Protein AF-A0A2V8NPM9-F1 (afdb_monomer_lite)

Structure (mmCIF, N/CA/C/O backbone):
data_AF-A0A2V8NPM9-F1
#
_entry.id   AF-A0A2V8NPM9-F1
#
loop_
_atom_site.group_PDB
_atom_site.id
_atom_site.type_symbol
_atom_site.label_atom_id
_atom_site.label_alt_id
_atom_site.label_comp_id
_atom_site.label_asym_id
_atom_site.label_entity_id
_atom_site.label_seq_id
_atom_site.pdbx_PDB_ins_code
_atom_site.Cartn_x
_atom_site.Cartn_y
_atom_site.Cartn_z
_atom_site.occupancy
_atom_site.B_iso_or_equiv
_atom_site.auth_seq_id
_atom_site.auth_comp_id
_atom_site.auth_asym_id
_atom_site.auth_atom_id
_atom_site.pdbx_PDB_model_num
ATOM 1 N N . MET A 1 1 ? 1.398 17.261 23.070 1.00 41.22 1 MET A N 1
ATOM 2 C CA . MET A 1 1 ? 0.042 16.686 22.963 1.00 41.22 1 MET A CA 1
ATOM 3 C C . MET A 1 1 ? 0.184 15.325 22.291 1.00 41.22 1 MET A C 1
ATOM 5 O O . MET A 1 1 ? 0.533 15.293 21.118 1.00 41.22 1 MET A O 1
ATOM 9 N N . MET A 1 2 ? 0.076 14.221 23.041 1.00 42.91 2 MET A N 1
ATOM 10 C CA . MET A 1 2 ? 0.089 12.878 22.441 1.00 42.91 2 MET A CA 1
ATOM 11 C C . MET A 1 2 ? -1.200 12.701 21.626 1.00 42.91 2 MET A C 1
ATOM 13 O O . MET A 1 2 ? -2.262 13.074 22.129 1.00 42.91 2 MET A O 1
ATOM 17 N N . PRO A 1 3 ? -1.141 12.192 20.384 1.00 54.50 3 PRO A N 1
ATOM 18 C CA . PRO A 1 3 ? -2.354 11.860 19.654 1.00 54.50 3 PRO A CA 1
ATOM 19 C C . PRO A 1 3 ? -3.143 10.797 20.434 1.00 54.50 3 PRO A C 1
ATOM 21 O O . PRO A 1 3 ? -2.526 9.954 21.092 1.00 54.50 3 PRO A O 1
ATOM 24 N N . PRO A 1 4 ? -4.488 10.841 20.402 1.00 56.75 4 PRO A N 1
ATOM 25 C CA . PRO A 1 4 ? -5.306 9.840 21.073 1.00 56.75 4 PRO A CA 1
ATOM 26 C C . PRO A 1 4 ? -4.920 8.438 20.576 1.00 56.75 4 PRO A C 1
ATOM 28 O O . PRO A 1 4 ? -4.587 8.295 19.393 1.00 56.75 4 PRO A O 1
ATOM 31 N N . PRO A 1 5 ? -4.941 7.413 21.450 1.00 63.09 5 PRO A N 1
ATOM 32 C CA . PRO A 1 5 ? -4.627 6.049 21.050 1.00 63.09 5 PRO A CA 1
ATOM 33 C C . PRO A 1 5 ? -5.521 5.663 19.870 1.00 63.09 5 PRO A C 1
ATOM 35 O O . PRO A 1 5 ? -6.737 5.866 19.909 1.00 63.09 5 PRO A O 1
ATOM 38 N N . TYR A 1 6 ? -4.909 5.164 18.794 1.00 72.19 6 TYR A N 1
ATOM 39 C CA . TYR A 1 6 ? -5.662 4.697 17.634 1.00 72.19 6 TYR A CA 1
ATOM 40 C C . TYR A 1 6 ? -6.681 3.646 18.079 1.00 72.19 6 TYR A C 1
ATOM 42 O O . TYR A 1 6 ? -6.381 2.778 18.903 1.00 72.19 6 TYR A O 1
ATOM 50 N N . THR A 1 7 ? -7.893 3.732 17.532 1.00 86.75 7 THR A N 1
ATOM 51 C CA . THR A 1 7 ? -8.950 2.762 17.824 1.00 86.75 7 THR A CA 1
ATOM 52 C C . THR A 1 7 ? -8.489 1.354 17.446 1.00 86.75 7 THR A C 1
ATOM 54 O O . THR A 1 7 ? -7.697 1.179 16.519 1.00 86.75 7 THR A O 1
ATOM 57 N N . LEU A 1 8 ? -9.004 0.335 18.138 1.00 87.94 8 LEU A N 1
ATOM 58 C CA . LEU A 1 8 ? -8.689 -1.070 17.850 1.00 87.94 8 LEU A CA 1
ATOM 59 C C . LEU A 1 8 ? -8.899 -1.406 16.361 1.00 87.94 8 LEU A C 1
ATOM 61 O O . LEU A 1 8 ? -8.018 -1.967 15.719 1.00 87.94 8 LEU A O 1
ATOM 65 N N . ARG A 1 9 ? -9.988 -0.898 15.775 1.00 90.50 9 ARG A N 1
ATOM 66 C CA . ARG A 1 9 ? -10.296 -1.019 14.343 1.00 90.50 9 ARG A CA 1
ATOM 67 C C . ARG A 1 9 ? -9.247 -0.426 13.414 1.00 90.50 9 ARG A C 1
ATOM 69 O O . ARG A 1 9 ? -8.966 -0.980 12.358 1.00 90.50 9 ARG A O 1
ATOM 76 N N . ALA A 1 10 ? -8.662 0.710 13.774 1.00 91.62 10 ALA A N 1
ATOM 77 C CA . ALA A 1 10 ? -7.622 1.306 12.950 1.00 91.62 10 ALA A CA 1
ATOM 78 C C . ALA A 1 10 ? -6.316 0.501 13.006 1.00 91.62 10 ALA A C 1
ATOM 80 O O . ALA A 1 10 ? -5.587 0.460 12.017 1.00 91.62 10 ALA A O 1
ATOM 81 N N . ARG A 1 11 ? -6.043 -0.163 14.137 1.00 93.75 11 ARG A N 1
ATOM 82 C CA . ARG A 1 11 ? -4.906 -1.081 14.284 1.00 93.75 11 ARG A CA 1
ATOM 83 C C . ARG A 1 11 ? -5.095 -2.332 13.427 1.00 93.75 11 ARG A C 1
ATOM 85 O O . ARG A 1 11 ? -4.175 -2.699 12.703 1.00 93.75 11 ARG A O 1
ATOM 92 N N . GLU A 1 12 ? -6.293 -2.919 13.446 1.00 94.56 12 GLU A N 1
ATOM 93 C CA . GLU A 1 12 ? -6.679 -4.032 12.561 1.00 94.56 12 GLU A CA 1
ATOM 94 C C . GLU A 1 12 ? -6.542 -3.640 11.087 1.00 94.56 12 GLU A C 1
ATOM 96 O O . GLU A 1 12 ? -5.866 -4.317 10.319 1.00 94.56 12 GLU A O 1
ATOM 101 N N . ALA A 1 13 ? -7.085 -2.483 10.702 1.00 95.62 13 ALA A N 1
ATOM 102 C CA . ALA A 1 13 ? -6.974 -1.980 9.338 1.00 95.62 13 ALA A CA 1
ATOM 103 C C . ALA A 1 13 ? -5.516 -1.734 8.908 1.00 95.62 13 ALA A C 1
ATOM 105 O O . ALA A 1 13 ? -5.162 -1.998 7.758 1.00 95.62 13 ALA A O 1
ATOM 106 N N . ALA A 1 14 ? -4.658 -1.239 9.807 1.00 95.81 14 ALA A N 1
ATOM 107 C CA . ALA A 1 14 ? -3.232 -1.071 9.530 1.00 95.81 14 ALA A CA 1
ATOM 108 C C . ALA A 1 14 ? -2.532 -2.415 9.296 1.00 95.81 14 ALA A C 1
ATOM 110 O O . ALA A 1 14 ? -1.750 -2.533 8.351 1.00 95.81 14 ALA A O 1
ATOM 111 N N . LEU A 1 15 ? -2.839 -3.419 10.121 1.00 96.56 15 LEU A N 1
ATOM 112 C CA . LEU A 1 15 ? -2.294 -4.767 9.996 1.00 96.56 15 LEU A CA 1
ATOM 113 C C . LEU A 1 15 ? -2.741 -5.439 8.689 1.00 96.56 15 LEU A C 1
ATOM 115 O O . LEU A 1 15 ? -1.910 -5.979 7.964 1.00 96.56 15 LEU A O 1
ATOM 119 N N . ASP A 1 16 ? -4.019 -5.321 8.327 1.00 97.00 16 ASP A N 1
ATOM 120 C CA . ASP A 1 16 ? -4.555 -5.829 7.060 1.00 97.00 16 ASP A CA 1
ATOM 121 C C . ASP A 1 16 ? -3.841 -5.219 5.846 1.00 97.00 16 ASP A C 1
ATOM 123 O O . ASP A 1 16 ? -3.461 -5.921 4.904 1.00 97.00 16 ASP A O 1
ATOM 127 N N . LEU A 1 17 ? -3.642 -3.896 5.854 1.00 97.19 17 LEU A N 1
ATOM 128 C CA . LEU A 1 17 ? -2.917 -3.211 4.783 1.00 97.19 17 LEU A CA 1
ATOM 129 C C . LEU A 1 17 ? -1.438 -3.608 4.751 1.00 97.19 17 LEU A C 1
ATOM 131 O O . LEU A 1 17 ? -0.870 -3.677 3.659 1.00 97.19 17 LEU A O 1
ATOM 135 N N . LEU A 1 18 ? -0.818 -3.859 5.910 1.00 97.06 18 LEU A N 1
ATOM 136 C CA . LEU A 1 18 ? 0.563 -4.329 6.012 1.00 97.06 18 LEU A CA 1
ATOM 137 C C . LEU A 1 18 ? 0.713 -5.705 5.363 1.00 97.06 18 LEU A C 1
ATOM 139 O O . LEU A 1 18 ? 1.524 -5.850 4.451 1.00 97.06 18 LEU A O 1
ATOM 143 N N . ILE A 1 19 ? -0.129 -6.665 5.745 1.00 96.81 19 ILE A N 1
ATOM 144 C CA . ILE A 1 19 ? -0.133 -8.022 5.184 1.00 96.81 19 ILE A CA 1
ATOM 145 C C . ILE A 1 19 ? -0.354 -7.980 3.666 1.00 96.81 19 ILE A C 1
ATOM 147 O O . ILE A 1 19 ? 0.370 -8.622 2.899 1.00 96.81 19 ILE A O 1
ATOM 151 N N . GLU A 1 20 ? -1.319 -7.186 3.192 1.00 95.69 20 GLU A N 1
ATOM 152 C CA . GLU A 1 20 ? -1.577 -7.029 1.755 1.00 95.69 20 GLU A CA 1
ATOM 153 C C . GLU A 1 20 ? -0.386 -6.392 1.022 1.00 95.69 20 GLU A C 1
ATOM 155 O O . GLU A 1 20 ? -0.057 -6.755 -0.112 1.00 95.69 20 GLU A O 1
ATOM 160 N N . LEU A 1 21 ? 0.280 -5.425 1.657 1.00 95.56 21 LEU A N 1
ATOM 161 C CA . LEU A 1 21 ? 1.468 -4.812 1.090 1.00 95.56 21 LEU A CA 1
ATOM 162 C C . LEU A 1 21 ? 2.583 -5.841 0.981 1.00 95.56 21 LEU A C 1
ATOM 164 O O . LEU A 1 21 ? 3.157 -5.959 -0.091 1.00 95.56 21 LEU A O 1
ATOM 168 N N . GLU A 1 22 ? 2.898 -6.577 2.042 1.00 94.75 22 GLU A N 1
ATOM 169 C CA . GLU A 1 22 ? 4.003 -7.540 2.089 1.00 94.75 22 GLU A CA 1
ATOM 170 C C . GLU A 1 22 ? 3.808 -8.735 1.159 1.00 94.75 22 GLU A C 1
ATOM 172 O O . GLU A 1 22 ? 4.758 -9.133 0.484 1.00 94.75 22 GLU A O 1
ATOM 177 N N . SER A 1 23 ? 2.573 -9.218 1.032 1.00 92.44 23 SER A N 1
ATOM 178 C CA . SER A 1 23 ? 2.204 -10.295 0.106 1.00 92.44 23 SER A CA 1
ATOM 179 C C . SER A 1 23 ? 2.245 -9.890 -1.372 1.00 92.44 23 SER A C 1
ATOM 181 O O . SER A 1 23 ? 2.286 -10.758 -2.244 1.00 92.44 23 SER A O 1
ATOM 183 N N . THR A 1 24 ? 2.274 -8.588 -1.688 1.00 89.75 24 THR A N 1
ATOM 184 C CA . THR A 1 24 ? 2.310 -8.094 -3.072 1.00 89.75 24 THR A CA 1
ATOM 185 C C . THR A 1 24 ? 3.543 -7.233 -3.350 1.00 89.75 24 THR A C 1
ATOM 187 O O . THR A 1 24 ? 3.780 -6.178 -2.751 1.00 89.75 24 THR A O 1
ATOM 190 N N . ARG A 1 25 ? 4.349 -7.646 -4.332 1.00 87.44 25 ARG A N 1
ATOM 191 C CA . ARG A 1 25 ? 5.528 -6.891 -4.766 1.00 87.44 25 ARG A CA 1
ATOM 192 C C . ARG A 1 25 ? 5.527 -6.722 -6.275 1.00 87.44 25 ARG A C 1
ATOM 194 O O . ARG A 1 25 ? 5.165 -7.628 -7.013 1.00 87.44 25 ARG A O 1
ATOM 201 N N . LEU A 1 26 ? 5.965 -5.546 -6.728 1.00 86.56 26 LEU A N 1
ATOM 202 C CA . LEU A 1 26 ? 6.289 -5.335 -8.135 1.00 86.56 26 LEU A CA 1
ATOM 203 C C . LEU A 1 26 ? 7.439 -6.263 -8.545 1.00 86.56 26 LEU A C 1
ATOM 205 O O . LEU A 1 26 ? 8.567 -6.090 -8.078 1.00 86.56 26 LEU A O 1
ATOM 209 N N . GLU A 1 27 ? 7.142 -7.183 -9.450 1.00 90.00 27 GLU A N 1
ATOM 210 C CA . GLU A 1 27 ? 8.096 -8.097 -10.064 1.00 90.00 27 GLU A CA 1
ATOM 211 C C . GLU A 1 27 ? 8.109 -7.861 -11.571 1.00 90.00 27 GLU A C 1
ATOM 213 O O . GLU A 1 27 ? 7.063 -7.762 -12.217 1.00 90.00 27 GLU A O 1
ATOM 218 N N . VAL A 1 28 ? 9.311 -7.709 -12.121 1.00 91.38 28 VAL A N 1
ATOM 219 C CA . VAL A 1 28 ? 9.527 -7.445 -13.540 1.00 91.38 28 VAL A CA 1
ATOM 220 C C . VAL A 1 28 ? 10.534 -8.454 -14.050 1.00 91.38 28 VAL A C 1
ATOM 222 O O . VAL A 1 28 ? 11.656 -8.508 -13.549 1.00 91.38 28 VAL A O 1
ATOM 225 N N . VAL A 1 29 ? 10.139 -9.196 -15.075 1.00 93.56 29 VAL A N 1
ATOM 226 C CA . VAL A 1 29 ? 10.981 -10.185 -15.745 1.00 93.56 29 VAL A CA 1
ATOM 227 C C . VAL A 1 29 ? 11.440 -9.668 -17.095 1.00 93.56 29 VAL A C 1
ATOM 229 O O . VAL A 1 29 ? 10.818 -8.783 -17.691 1.00 93.56 29 VAL A O 1
ATOM 232 N N . LEU A 1 30 ? 12.557 -10.211 -17.567 1.00 96.00 30 LEU A N 1
ATOM 233 C CA . LEU A 1 30 ? 13.006 -10.037 -18.939 1.00 96.00 30 LEU A CA 1
ATOM 234 C C . LEU A 1 30 ? 12.484 -11.205 -19.765 1.00 96.00 30 LEU A C 1
ATOM 236 O O . LEU A 1 30 ? 12.726 -12.356 -19.416 1.00 96.00 30 LEU A O 1
ATOM 240 N N . ILE A 1 31 ? 11.787 -10.894 -20.851 1.00 94.25 31 ILE A N 1
ATOM 241 C CA . ILE A 1 31 ? 11.406 -11.873 -21.869 1.00 94.25 31 ILE A CA 1
ATOM 242 C C . ILE A 1 31 ? 12.020 -11.460 -23.211 1.00 94.25 31 ILE A C 1
ATOM 244 O O . ILE A 1 31 ? 12.279 -10.265 -23.402 1.00 94.25 31 ILE A O 1
ATOM 248 N N . PRO A 1 32 ? 12.260 -12.401 -24.140 1.00 96.69 32 PRO A N 1
ATOM 249 C CA . PRO A 1 32 ? 12.718 -12.061 -25.481 1.00 96.69 32 PRO A CA 1
ATOM 250 C C . PRO A 1 32 ? 11.799 -11.038 -26.153 1.00 96.69 32 PRO A C 1
ATOM 252 O O . PRO A 1 32 ? 10.586 -11.026 -25.929 1.00 96.69 32 PRO A O 1
ATOM 255 N N . SER A 1 33 ? 12.385 -10.155 -26.961 1.00 95.25 33 SER A N 1
ATOM 256 C CA . SER A 1 33 ? 11.618 -9.207 -27.772 1.00 95.25 33 SER A CA 1
ATOM 257 C C . SER A 1 33 ? 10.615 -9.933 -28.674 1.00 95.25 33 SER A C 1
ATOM 259 O O . SER A 1 33 ? 10.888 -11.024 -29.165 1.00 95.25 33 SER A O 1
ATOM 261 N N . ALA A 1 34 ? 9.469 -9.301 -28.937 1.00 92.88 34 ALA A N 1
ATOM 262 C CA . ALA A 1 34 ? 8.509 -9.804 -29.921 1.00 92.88 34 ALA A CA 1
ATOM 263 C C . ALA A 1 34 ? 9.031 -9.691 -31.368 1.00 92.88 34 ALA A C 1
ATOM 265 O O . ALA A 1 34 ? 8.531 -10.377 -32.250 1.00 92.88 34 ALA A O 1
ATOM 266 N N . ASP A 1 35 ? 10.024 -8.825 -31.603 1.00 95.69 35 ASP A N 1
ATOM 267 C CA . ASP A 1 35 ? 10.760 -8.736 -32.868 1.00 95.69 35 ASP A CA 1
ATOM 268 C C . ASP A 1 35 ? 11.794 -9.880 -32.950 1.00 95.69 35 ASP A C 1
ATOM 270 O O . ASP A 1 35 ? 12.741 -9.872 -32.149 1.00 95.69 35 ASP A O 1
ATOM 274 N N . PRO A 1 36 ? 11.647 -10.831 -33.897 1.00 93.25 36 PRO A N 1
ATOM 275 C CA . PRO A 1 36 ? 12.529 -11.989 -34.023 1.00 93.25 36 PRO A CA 1
ATOM 276 C C . PRO A 1 36 ? 13.998 -11.624 -34.254 1.00 93.25 36 PRO A C 1
ATOM 278 O O . PRO A 1 36 ? 14.873 -12.202 -33.611 1.00 93.25 36 PRO A O 1
ATOM 281 N N . ASP A 1 37 ? 14.283 -10.627 -35.096 1.00 95.38 37 ASP A N 1
ATOM 282 C CA . ASP A 1 37 ? 15.658 -10.217 -35.406 1.00 95.38 37 ASP A CA 1
ATOM 283 C C . ASP A 1 37 ? 16.332 -9.602 -34.178 1.00 95.38 37 ASP A C 1
ATOM 285 O O . ASP A 1 37 ? 17.520 -9.803 -33.910 1.00 95.38 37 ASP A O 1
ATOM 289 N N . CYS A 1 38 ? 15.566 -8.838 -33.400 1.00 93.62 38 CYS A N 1
ATOM 290 C CA . CYS A 1 38 ? 16.021 -8.282 -32.134 1.00 93.62 38 CYS A CA 1
ATOM 291 C C . CYS A 1 38 ? 16.245 -9.384 -31.091 1.00 93.62 38 CYS A C 1
ATOM 293 O O . CYS A 1 38 ? 17.292 -9.399 -30.443 1.00 93.62 38 CYS A O 1
ATOM 295 N N . ALA A 1 39 ? 15.311 -10.329 -30.961 1.00 92.75 39 ALA A N 1
ATOM 296 C CA . ALA A 1 39 ? 15.404 -11.442 -30.022 1.00 92.75 39 ALA A CA 1
ATOM 297 C C . ALA A 1 39 ? 16.608 -12.352 -30.312 1.00 92.75 39 ALA A C 1
ATOM 299 O O . ALA A 1 39 ? 17.350 -12.687 -29.389 1.00 92.75 39 ALA A O 1
ATOM 300 N N . MET A 1 40 ? 16.864 -12.676 -31.585 1.00 93.69 40 MET A N 1
ATOM 301 C CA . MET A 1 40 ? 18.034 -13.455 -32.011 1.00 93.69 40 MET A CA 1
ATOM 302 C C . MET A 1 40 ? 19.362 -12.780 -31.648 1.00 93.69 40 MET A C 1
ATOM 304 O O . MET A 1 40 ? 20.339 -13.458 -31.344 1.00 93.69 40 MET A O 1
ATOM 308 N N . ARG A 1 41 ? 19.398 -11.442 -31.621 1.00 95.50 41 ARG A N 1
ATOM 309 C CA . ARG A 1 41 ? 20.557 -10.654 -31.166 1.00 95.50 41 ARG A CA 1
ATOM 310 C C . ARG A 1 41 ? 20.620 -10.479 -29.639 1.00 95.50 41 ARG A C 1
ATOM 312 O O . ARG A 1 41 ? 21.414 -9.678 -29.153 1.00 95.50 41 ARG A O 1
ATOM 319 N N . GLY A 1 42 ? 19.788 -11.193 -28.877 1.00 95.25 42 GLY A N 1
ATOM 320 C CA . GLY A 1 42 ? 19.717 -11.105 -27.414 1.00 95.25 42 GLY A CA 1
ATOM 321 C C . GLY A 1 42 ? 18.864 -9.943 -26.892 1.00 95.25 42 GLY A C 1
ATOM 322 O O . GLY A 1 42 ? 18.962 -9.575 -25.721 1.00 95.25 42 GLY A O 1
ATOM 323 N N . GLY A 1 43 ? 18.038 -9.337 -27.745 1.00 94.88 43 GLY A N 1
ATOM 324 C CA . GLY A 1 43 ? 17.115 -8.275 -27.371 1.00 94.88 43 GLY A CA 1
ATOM 325 C C . GLY A 1 43 ? 16.037 -8.766 -26.406 1.00 94.88 43 GLY A C 1
ATOM 326 O O . GLY A 1 43 ? 15.282 -9.689 -26.711 1.00 94.88 43 GLY A O 1
ATOM 327 N N . MET A 1 44 ? 15.936 -8.104 -25.254 1.00 96.00 44 MET A N 1
ATOM 328 C CA . MET A 1 44 ? 14.984 -8.426 -24.190 1.00 96.00 44 MET A CA 1
ATOM 329 C C . MET A 1 44 ? 14.066 -7.238 -23.901 1.00 96.00 44 MET A C 1
ATOM 331 O O . MET A 1 44 ? 14.499 -6.082 -23.909 1.00 96.00 44 MET A O 1
ATOM 335 N N . ILE A 1 45 ? 12.815 -7.522 -23.554 1.00 93.25 45 ILE A N 1
ATOM 336 C CA . ILE A 1 45 ? 11.851 -6.543 -23.051 1.00 93.25 45 ILE A CA 1
ATOM 337 C C . ILE A 1 45 ? 11.489 -6.847 -21.599 1.00 93.25 45 ILE A C 1
ATOM 339 O O . ILE A 1 45 ? 11.498 -7.990 -21.152 1.00 93.25 45 ILE A O 1
ATOM 343 N N . ARG A 1 46 ? 11.174 -5.796 -20.841 1.00 93.00 46 ARG A N 1
ATOM 344 C CA . ARG A 1 46 ? 10.728 -5.908 -19.449 1.00 93.00 46 ARG A CA 1
ATOM 345 C C . ARG A 1 46 ? 9.215 -6.046 -19.399 1.00 93.00 46 ARG A C 1
ATOM 347 O O . ARG A 1 46 ? 8.520 -5.154 -19.883 1.00 93.00 46 ARG A O 1
ATOM 354 N N . VAL A 1 47 ? 8.722 -7.091 -18.748 1.00 90.75 47 VAL A N 1
ATOM 355 C CA . VAL A 1 47 ? 7.288 -7.321 -18.533 1.00 90.75 47 VAL A CA 1
ATOM 356 C C . VAL A 1 47 ? 6.994 -7.412 -17.043 1.00 90.75 47 VAL A C 1
ATOM 358 O O . VAL A 1 47 ? 7.785 -7.948 -16.272 1.00 90.75 47 VAL A O 1
ATOM 361 N N . VAL A 1 48 ? 5.866 -6.834 -16.628 1.00 91.19 48 VAL A N 1
ATOM 362 C CA . VAL A 1 48 ? 5.394 -6.892 -15.241 1.00 91.19 48 VAL A CA 1
ATOM 363 C C . VAL A 1 48 ? 4.779 -8.268 -15.001 1.00 91.19 48 VAL A C 1
ATOM 365 O O . VAL A 1 48 ? 3.743 -8.576 -15.581 1.00 91.19 48 VAL A O 1
ATOM 368 N N . GLN A 1 49 ? 5.413 -9.072 -14.152 1.00 91.44 49 GLN A N 1
ATOM 369 C CA . GLN A 1 49 ? 4.902 -10.375 -13.721 1.00 91.44 49 GLN A CA 1
ATOM 370 C C . GLN A 1 49 ? 3.936 -10.221 -12.547 1.00 91.44 49 GLN A C 1
ATOM 372 O O . GLN A 1 49 ? 2.877 -10.840 -12.523 1.00 91.44 49 GLN A O 1
ATOM 377 N N . ASN A 1 50 ? 4.282 -9.356 -11.592 1.00 89.81 50 ASN A N 1
ATOM 378 C CA . ASN A 1 50 ? 3.451 -9.066 -10.432 1.00 89.81 50 ASN A CA 1
ATOM 379 C C . ASN A 1 50 ? 3.423 -7.559 -10.168 1.00 89.81 50 ASN A C 1
ATOM 381 O O . ASN A 1 50 ? 4.402 -6.856 -10.419 1.00 89.81 50 ASN A O 1
ATOM 385 N N . ALA A 1 51 ? 2.301 -7.040 -9.678 1.00 88.50 51 ALA A N 1
ATOM 386 C CA . ALA A 1 51 ? 2.108 -5.622 -9.402 1.00 88.50 51 ALA A CA 1
ATOM 387 C C . ALA A 1 51 ? 1.836 -5.392 -7.913 1.00 88.50 51 ALA A C 1
ATOM 389 O O . ALA A 1 51 ? 1.257 -6.230 -7.232 1.00 88.50 51 ALA A O 1
ATOM 390 N N . ASN A 1 52 ? 2.197 -4.209 -7.407 1.00 91.12 52 ASN A N 1
ATOM 391 C CA . ASN A 1 52 ? 1.822 -3.836 -6.041 1.00 91.12 52 ASN A CA 1
ATOM 392 C C . ASN A 1 52 ? 0.289 -3.808 -5.874 1.00 91.12 52 ASN A C 1
ATOM 394 O O . ASN A 1 52 ? -0.439 -3.461 -6.818 1.00 91.12 52 ASN A O 1
ATOM 398 N N . CYS A 1 53 ? -0.183 -4.062 -4.652 1.00 93.69 53 CYS A N 1
ATOM 399 C CA . CYS A 1 53 ? -1.591 -3.949 -4.283 1.00 93.69 53 CYS A CA 1
ATOM 400 C C . CYS A 1 53 ? -2.228 -2.612 -4.709 1.00 93.69 53 CYS A C 1
ATOM 402 O O . CYS A 1 53 ? -1.574 -1.573 -4.888 1.00 93.69 53 CYS A O 1
ATOM 404 N N . LYS A 1 54 ? -3.545 -2.650 -4.946 1.00 94.00 54 LYS A N 1
ATOM 405 C CA . LYS A 1 54 ? -4.297 -1.540 -5.554 1.00 94.00 54 LYS A CA 1
ATOM 406 C C . LYS A 1 54 ? -4.233 -0.276 -4.698 1.00 94.00 54 LYS A C 1
ATOM 408 O O . LYS A 1 54 ? 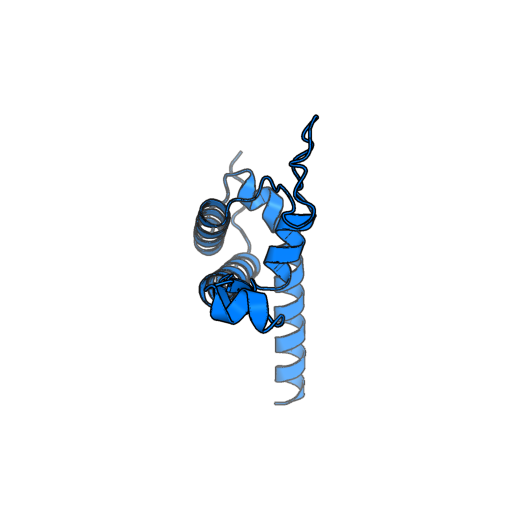-3.963 0.799 -5.239 1.00 94.00 54 LYS A O 1
ATOM 413 N N . TRP A 1 55 ? -4.421 -0.410 -3.386 1.00 96.00 55 TRP A N 1
ATOM 414 C CA . TRP A 1 55 ? -4.387 0.722 -2.463 1.00 96.00 55 TRP A CA 1
ATOM 415 C C . TRP A 1 55 ? -3.006 1.394 -2.465 1.00 96.00 55 TRP A C 1
ATOM 417 O O . TRP A 1 55 ? -2.918 2.617 -2.547 1.00 96.00 55 TRP A O 1
ATOM 427 N N . TYR A 1 56 ? -1.915 0.618 -2.497 1.00 95.25 56 TYR A N 1
ATOM 428 C CA . TYR A 1 56 ? -0.560 1.170 -2.486 1.00 95.25 56 TYR A CA 1
ATOM 429 C C . TYR A 1 56 ? -0.230 1.905 -3.788 1.00 95.25 56 TYR A C 1
ATOM 431 O O . TYR A 1 56 ? 0.403 2.962 -3.779 1.00 95.25 56 TYR A O 1
ATOM 439 N N . ARG A 1 57 ? -0.719 1.405 -4.931 1.00 92.31 57 ARG A N 1
ATOM 440 C CA . ARG A 1 57 ? -0.628 2.132 -6.210 1.00 92.31 57 ARG A CA 1
ATOM 441 C C . ARG A 1 57 ? -1.383 3.462 -6.158 1.00 92.31 57 ARG A C 1
ATOM 443 O O . ARG A 1 57 ? -0.856 4.472 -6.628 1.00 92.31 57 ARG A O 1
ATOM 450 N N . ALA A 1 58 ? -2.577 3.484 -5.563 1.00 93.25 58 ALA A N 1
ATOM 451 C CA . ALA A 1 58 ? -3.338 4.715 -5.353 1.00 93.25 58 ALA A CA 1
ATOM 452 C C . ALA A 1 58 ? -2.614 5.680 -4.397 1.00 93.25 58 ALA A C 1
ATOM 454 O O . ALA A 1 58 ? -2.533 6.876 -4.682 1.00 93.25 58 ALA A O 1
ATOM 455 N N . PHE A 1 59 ? -1.997 5.159 -3.335 1.00 94.50 59 PHE A N 1
ATOM 456 C CA . PHE A 1 59 ? -1.204 5.932 -2.384 1.00 94.50 59 PHE A CA 1
ATOM 457 C C . PHE A 1 59 ? 0.013 6.602 -3.036 1.00 94.50 59 PHE A C 1
ATOM 459 O O . PHE A 1 59 ? 0.244 7.802 -2.870 1.00 94.50 59 PHE A O 1
ATOM 466 N N . CYS A 1 60 ? 0.751 5.859 -3.861 1.00 92.31 60 CYS A N 1
ATOM 467 C CA . CYS A 1 60 ? 1.849 6.408 -4.652 1.00 92.31 60 CYS A CA 1
ATOM 468 C C . CYS A 1 60 ? 1.370 7.502 -5.621 1.00 92.31 60 CYS A C 1
ATOM 470 O O . CYS A 1 60 ? 2.051 8.522 -5.774 1.00 92.31 60 CYS A O 1
ATOM 472 N N . LYS A 1 61 ? 0.200 7.313 -6.254 1.00 89.12 61 LYS A N 1
ATOM 473 C CA . LYS A 1 61 ? -0.394 8.265 -7.208 1.00 89.12 61 LYS A CA 1
ATOM 474 C C . LYS A 1 61 ? -0.852 9.565 -6.540 1.00 89.12 61 LYS A C 1
ATOM 476 O O . LYS A 1 61 ? -0.718 10.616 -7.158 1.00 89.12 61 LYS A O 1
ATOM 481 N N . SER A 1 62 ? -1.341 9.524 -5.300 1.00 90.56 62 S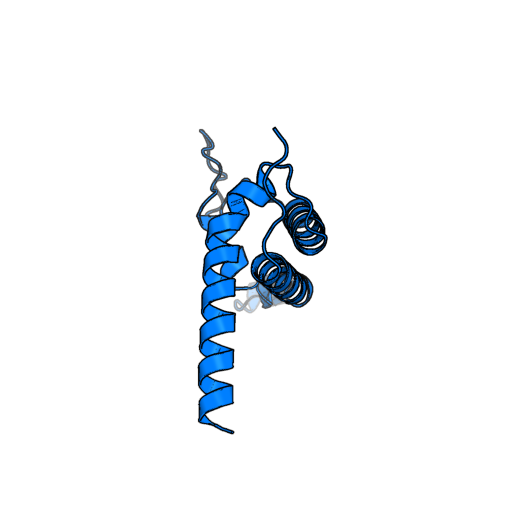ER A N 1
ATOM 482 C CA . SER A 1 62 ? -1.770 10.731 -4.576 1.00 90.56 62 SER A CA 1
ATOM 483 C C . SER A 1 62 ? -0.610 11.598 -4.068 1.00 90.56 62 SER A C 1
ATOM 485 O O . SER A 1 62 ? -0.819 12.756 -3.723 1.00 90.56 62 SER A O 1
ATOM 487 N N . HIS A 1 63 ? 0.625 11.083 -4.082 1.00 90.94 63 HIS A N 1
ATOM 488 C CA . HIS A 1 63 ? 1.810 11.752 -3.530 1.00 90.94 63 HIS A CA 1
ATOM 489 C C . HIS A 1 63 ? 2.947 11.883 -4.553 1.00 90.94 63 HIS A C 1
ATOM 491 O O . HIS A 1 63 ? 4.111 11.581 -4.270 1.00 90.94 63 HIS A O 1
ATOM 497 N N . GLN A 1 64 ? 2.623 12.324 -5.768 1.00 86.56 64 GLN A N 1
ATOM 498 C CA . GLN A 1 64 ? 3.618 12.543 -6.818 1.00 86.56 64 GLN A CA 1
ATOM 499 C C . GLN A 1 64 ? 4.608 13.659 -6.452 1.00 86.56 64 GLN A C 1
ATOM 501 O O . GLN A 1 64 ? 4.243 14.693 -5.889 1.00 86.56 64 GLN A O 1
ATOM 506 N N . THR A 1 65 ? 5.883 13.477 -6.800 1.00 80.81 65 THR A N 1
ATOM 507 C CA . THR A 1 65 ? 6.886 14.531 -6.643 1.00 80.81 65 THR A CA 1
ATOM 508 C C . THR A 1 65 ? 6.646 15.625 -7.682 1.00 80.81 65 THR A C 1
ATOM 510 O O . THR A 1 65 ? 6.632 15.352 -8.883 1.00 80.81 65 THR A O 1
ATOM 513 N N . ARG A 1 66 ? 6.535 16.883 -7.245 1.00 70.50 66 ARG A N 1
ATOM 514 C CA . ARG A 1 66 ? 6.508 18.050 -8.140 1.00 70.50 66 ARG A CA 1
ATOM 515 C C . ARG A 1 66 ? 7.931 18.409 -8.570 1.00 70.50 66 ARG A C 1
ATOM 517 O O . ARG A 1 66 ? 8.533 19.348 -8.057 1.00 70.50 66 ARG A O 1
ATOM 524 N N . ARG A 1 67 ? 8.526 17.623 -9.466 1.00 65.12 67 ARG A N 1
ATOM 525 C CA . ARG A 1 67 ? 9.856 17.934 -10.012 1.00 65.12 67 ARG A CA 1
ATOM 526 C C . ARG A 1 67 ? 9.754 18.965 -11.131 1.00 65.12 67 ARG A C 1
ATOM 528 O O . ARG A 1 67 ? 9.013 18.761 -12.084 1.00 65.12 67 ARG A O 1
ATOM 535 N N . LYS A 1 68 ? 10.588 20.014 -11.065 1.00 63.69 68 LYS A N 1
ATOM 536 C CA . LYS A 1 68 ? 10.738 21.044 -12.118 1.00 63.69 68 LYS A CA 1
ATOM 537 C C . LYS A 1 68 ? 11.171 20.452 -13.470 1.00 63.69 68 LYS A C 1
ATOM 539 O O . LYS A 1 68 ? 10.878 21.016 -14.516 1.00 63.69 68 LYS A O 1
ATOM 544 N N . ARG A 1 69 ? 11.856 19.301 -13.449 1.00 64.25 69 ARG A N 1
ATOM 545 C CA . ARG A 1 69 ? 12.162 18.465 -14.618 1.00 64.25 69 ARG A CA 1
ATOM 546 C C . ARG A 1 69 ? 11.713 17.028 -14.323 1.00 64.25 69 ARG A C 1
ATOM 548 O O . ARG A 1 69 ? 12.452 16.306 -13.650 1.00 64.25 69 ARG A O 1
ATOM 555 N N . PRO A 1 70 ? 10.515 16.609 -14.763 1.00 61.53 70 PRO A N 1
ATOM 556 C CA . PRO A 1 70 ? 10.100 15.214 -14.677 1.00 61.53 70 PRO A CA 1
ATOM 557 C C . PRO A 1 70 ? 11.134 14.339 -15.389 1.00 61.53 70 PRO A C 1
ATOM 559 O O . PRO A 1 70 ? 11.660 14.730 -16.438 1.00 61.53 70 PRO A O 1
ATOM 562 N N . ARG A 1 71 ? 11.450 13.155 -14.853 1.00 61.56 71 ARG A N 1
ATOM 563 C CA . ARG A 1 71 ? 12.280 12.204 -15.604 1.00 61.56 71 ARG A CA 1
ATOM 564 C C . ARG A 1 71 ? 11.567 11.920 -16.930 1.00 61.56 71 ARG A C 1
ATOM 566 O O . ARG A 1 71 ? 10.434 11.461 -16.924 1.00 61.56 71 ARG A O 1
ATOM 573 N N . ARG A 1 72 ? 12.229 12.169 -18.069 1.00 54.03 72 ARG A N 1
ATOM 574 C CA . ARG A 1 72 ? 11.674 12.000 -19.435 1.00 54.03 72 ARG A CA 1
ATOM 575 C C . ARG A 1 72 ? 11.126 10.589 -19.742 1.00 54.03 72 ARG A C 1
ATOM 577 O O . ARG A 1 72 ? 10.527 10.384 -20.792 1.00 54.03 72 ARG A O 1
ATOM 584 N N . ARG A 1 73 ? 11.315 9.607 -18.853 1.00 54.41 73 ARG A N 1
ATOM 585 C CA . ARG A 1 73 ? 10.804 8.239 -18.995 1.00 54.41 73 ARG A CA 1
ATOM 586 C C . ARG A 1 73 ? 9.374 8.170 -18.449 1.00 54.41 73 ARG A C 1
ATOM 588 O O . ARG A 1 73 ? 9.179 8.039 -17.246 1.00 54.41 73 ARG A O 1
ATOM 595 N N . ARG A 1 74 ? 8.402 8.238 -19.365 1.00 51.56 74 ARG A N 1
ATOM 596 C CA . ARG A 1 74 ? 6.937 8.299 -19.163 1.00 51.56 74 ARG A CA 1
ATOM 597 C C . ARG A 1 74 ? 6.312 7.250 -18.219 1.00 51.56 74 ARG A C 1
ATOM 599 O O . ARG A 1 74 ? 5.153 7.410 -17.860 1.00 51.56 74 ARG A O 1
ATOM 606 N N . ASN A 1 75 ? 7.044 6.221 -17.788 1.00 52.38 75 ASN A N 1
ATOM 607 C CA . ASN A 1 75 ? 6.450 5.026 -17.171 1.00 52.38 75 ASN A CA 1
ATOM 608 C C . ASN A 1 75 ? 6.621 4.921 -15.647 1.00 52.38 75 ASN A C 1
ATOM 610 O O . ASN A 1 75 ? 6.080 3.996 -15.048 1.00 52.38 75 ASN A O 1
ATOM 614 N N . TYR A 1 76 ? 7.344 5.841 -15.003 1.00 55.47 76 TYR A N 1
ATOM 615 C CA . TYR A 1 76 ? 7.482 5.843 -13.545 1.00 55.47 76 TYR A CA 1
ATOM 616 C C . TYR A 1 76 ? 6.883 7.122 -12.974 1.00 55.47 76 TYR A C 1
ATOM 618 O O . TYR A 1 76 ? 7.404 8.214 -13.196 1.00 55.47 76 TYR A O 1
ATOM 626 N N . SER A 1 77 ? 5.792 6.986 -12.218 1.00 59.22 77 SER A N 1
ATOM 627 C CA . SER A 1 77 ? 5.299 8.072 -11.378 1.00 59.22 77 SER A CA 1
ATOM 628 C C . SER A 1 77 ? 6.358 8.350 -10.317 1.00 59.22 77 SER A C 1
ATOM 630 O O . SER A 1 77 ? 6.512 7.567 -9.377 1.00 59.22 77 SER A O 1
ATOM 632 N N . ASP A 1 78 ? 7.118 9.434 -10.474 1.00 74.94 78 ASP A N 1
ATOM 633 C CA . ASP A 1 78 ? 7.995 9.897 -9.407 1.00 74.94 78 ASP A CA 1
ATOM 634 C C . ASP A 1 78 ? 7.088 10.207 -8.198 1.00 74.94 78 ASP A C 1
ATOM 636 O O . ASP A 1 78 ? 6.280 11.133 -8.241 1.00 74.94 78 ASP A O 1
ATOM 640 N N . THR A 1 79 ? 7.174 9.400 -7.139 1.00 85.75 79 THR A N 1
ATOM 641 C CA . THR A 1 79 ? 6.365 9.524 -5.917 1.00 85.75 79 THR A CA 1
ATOM 642 C C . THR A 1 79 ? 7.255 9.798 -4.709 1.00 85.75 79 THR A C 1
ATOM 644 O O . THR A 1 79 ? 8.407 9.366 -4.659 1.00 85.75 79 THR A O 1
ATOM 647 N N . LEU A 1 80 ? 6.731 10.541 -3.733 1.00 88.56 80 LEU A N 1
ATOM 648 C CA . LEU A 1 80 ? 7.384 10.774 -2.441 1.00 88.56 80 LEU A CA 1
ATOM 649 C C . LEU A 1 80 ? 7.292 9.556 -1.513 1.00 88.56 80 LEU A C 1
ATOM 651 O O . LEU A 1 80 ? 7.912 9.557 -0.447 1.00 88.56 80 LEU A O 1
ATOM 655 N N . ILE A 1 81 ? 6.500 8.552 -1.890 1.00 92.94 81 ILE A N 1
ATOM 656 C CA . ILE A 1 81 ? 6.231 7.367 -1.085 1.00 92.94 81 ILE A CA 1
ATOM 657 C C . ILE A 1 81 ? 7.329 6.331 -1.298 1.00 92.94 81 ILE A C 1
ATOM 659 O O . ILE A 1 81 ? 7.563 5.847 -2.403 1.00 92.94 81 ILE A O 1
ATOM 663 N N . LYS A 1 82 ? 7.997 5.966 -0.206 1.00 92.00 82 LYS A N 1
ATOM 664 C CA . LYS A 1 82 ? 8.947 4.860 -0.141 1.00 92.00 82 LYS A CA 1
ATOM 665 C C . LYS A 1 82 ? 8.295 3.695 0.582 1.00 92.00 82 LYS A C 1
ATOM 667 O O . LYS A 1 82 ? 7.862 3.846 1.720 1.00 92.00 82 LYS A O 1
ATOM 672 N N . ARG A 1 83 ? 8.311 2.520 -0.045 1.00 93.19 83 ARG A N 1
ATOM 673 C CA . ARG A 1 83 ? 7.70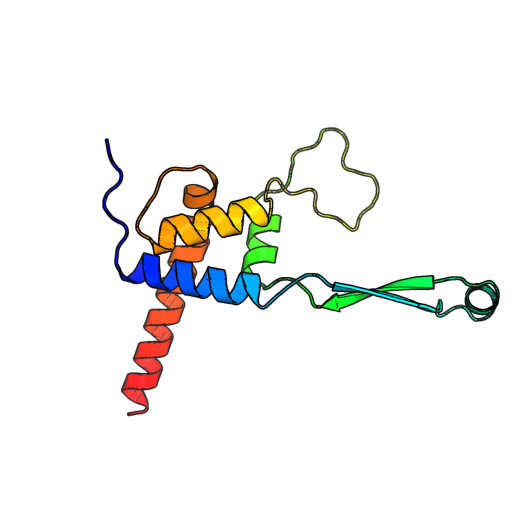6 1.300 0.505 1.00 93.19 83 ARG A CA 1
ATOM 674 C C . ARG A 1 83 ? 8.188 0.971 1.914 1.00 93.19 83 ARG A C 1
ATOM 676 O O . ARG A 1 83 ? 7.361 0.752 2.781 1.00 93.19 83 ARG A O 1
ATOM 683 N N . ALA A 1 84 ? 9.498 1.015 2.155 1.00 94.62 84 ALA A N 1
ATOM 684 C CA . ALA A 1 84 ? 10.063 0.731 3.476 1.00 94.62 84 ALA A CA 1
ATOM 685 C C . ALA A 1 84 ? 9.519 1.663 4.575 1.00 94.62 84 ALA A C 1
ATOM 687 O O . ALA A 1 84 ? 9.354 1.244 5.711 1.00 94.62 84 ALA A O 1
ATOM 688 N N . TYR A 1 85 ? 9.221 2.923 4.247 1.00 95.88 85 TYR A N 1
ATOM 689 C CA . TYR A 1 85 ? 8.643 3.864 5.211 1.00 95.88 85 TYR A CA 1
ATOM 690 C C . TYR A 1 85 ? 7.142 3.638 5.382 1.00 95.88 85 TYR A C 1
ATOM 692 O O . TYR A 1 85 ? 6.627 3.810 6.477 1.00 95.88 85 TYR A O 1
ATOM 700 N N . THR A 1 86 ? 6.449 3.213 4.324 1.00 96.25 86 THR A N 1
ATOM 701 C CA . THR A 1 86 ? 5.053 2.775 4.416 1.00 96.25 86 THR A CA 1
ATOM 702 C C . THR A 1 86 ? 4.903 1.554 5.316 1.00 96.25 86 THR A C 1
ATOM 704 O O . THR A 1 86 ? 4.035 1.571 6.175 1.00 96.25 86 THR A O 1
ATOM 707 N N . VAL A 1 87 ? 5.767 0.546 5.158 1.00 96.50 87 VAL A N 1
ATOM 708 C CA . VAL A 1 87 ? 5.803 -0.650 6.018 1.00 96.50 87 VAL A CA 1
ATOM 709 C C . VAL A 1 87 ? 5.994 -0.243 7.479 1.00 96.50 87 VAL A C 1
ATOM 711 O O . VAL A 1 87 ? 5.115 -0.501 8.288 1.00 96.50 87 VAL A O 1
ATOM 714 N N . ARG A 1 88 ? 7.049 0.526 7.786 1.00 95.69 88 ARG A N 1
ATOM 715 C CA . ARG A 1 88 ? 7.313 1.014 9.154 1.00 95.69 88 ARG A CA 1
ATOM 716 C C . ARG A 1 88 ? 6.151 1.799 9.760 1.00 95.69 88 ARG A C 1
ATOM 718 O O . ARG A 1 88 ? 5.862 1.664 10.942 1.00 95.69 88 ARG A O 1
ATOM 725 N N . ALA A 1 89 ? 5.499 2.642 8.961 1.00 95.31 89 ALA A N 1
ATOM 726 C CA . ALA A 1 89 ? 4.351 3.412 9.422 1.00 95.31 89 ALA A CA 1
ATOM 727 C C . ALA A 1 89 ? 3.139 2.515 9.718 1.00 95.31 89 ALA A C 1
ATOM 729 O O . ALA A 1 89 ? 2.447 2.746 10.702 1.00 95.31 89 ALA A O 1
ATOM 730 N N . LEU A 1 90 ? 2.890 1.482 8.907 1.00 96.06 90 LEU A N 1
ATOM 731 C CA . 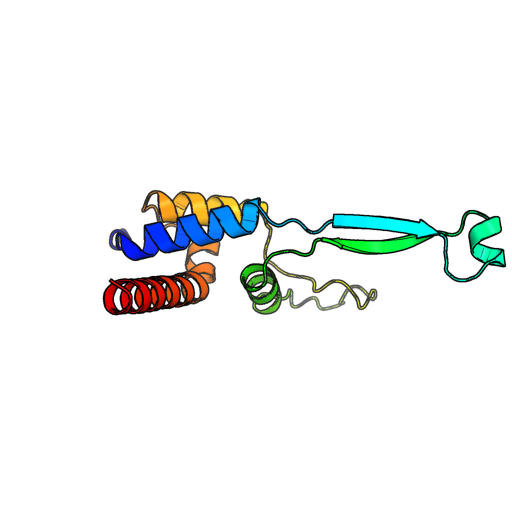LEU A 1 90 ? 1.817 0.515 9.158 1.00 96.06 90 LEU A CA 1
ATOM 732 C C . LEU A 1 90 ? 2.104 -0.365 10.382 1.00 96.06 90 LEU A C 1
ATOM 734 O O . LEU A 1 90 ? 1.202 -0.558 11.191 1.00 96.06 90 LEU A O 1
ATOM 738 N N . GLU A 1 91 ? 3.347 -0.822 10.566 1.00 95.56 91 GLU A N 1
ATOM 739 C CA . GLU A 1 91 ? 3.788 -1.522 11.785 1.00 95.56 91 GLU A CA 1
ATOM 740 C C . GLU A 1 91 ? 3.533 -0.646 13.020 1.00 95.56 91 GLU A C 1
ATOM 742 O O . GLU A 1 91 ? 2.808 -1.040 13.932 1.00 95.56 91 GLU A O 1
ATOM 747 N N . SER A 1 92 ? 4.019 0.601 12.994 1.00 93.12 92 SER A N 1
ATOM 748 C CA . SER A 1 92 ? 3.798 1.595 14.050 1.00 93.12 92 SER A CA 1
ATOM 749 C C . SER A 1 92 ? 2.308 1.775 14.374 1.00 93.12 92 SER A C 1
ATOM 751 O O . SER A 1 92 ? 1.919 1.679 15.539 1.00 93.12 92 SER A O 1
ATOM 753 N N . LEU A 1 93 ? 1.465 1.941 13.349 1.00 92.94 93 LEU A N 1
ATOM 754 C CA . LEU A 1 93 ? 0.016 2.085 13.499 1.00 92.94 93 LEU A CA 1
ATOM 755 C C . LEU A 1 93 ? -0.653 0.830 14.076 1.00 92.94 93 LEU A C 1
ATOM 757 O O . LEU A 1 93 ? -1.524 0.959 14.936 1.00 92.94 93 LEU A O 1
ATOM 761 N N . SER A 1 94 ? -0.244 -0.373 13.661 1.00 94.38 94 SER A N 1
ATOM 762 C CA . SER A 1 94 ? -0.776 -1.637 14.199 1.00 94.38 94 SER A CA 1
ATOM 763 C C . SER A 1 94 ? -0.438 -1.830 15.686 1.00 94.38 94 SER A C 1
ATOM 765 O O . SER A 1 94 ? -1.261 -2.306 16.476 1.00 94.38 94 SER A O 1
ATOM 767 N N . GLU A 1 95 ? 0.725 -1.339 16.112 1.00 91.38 95 GLU A N 1
ATOM 768 C CA . GLU A 1 95 ? 1.144 -1.292 17.515 1.00 91.38 95 GLU A CA 1
ATOM 769 C C . GLU A 1 95 ? 0.445 -0.176 18.317 1.00 91.38 95 GLU A C 1
ATOM 771 O O . GLU A 1 95 ? 0.638 -0.062 19.526 1.00 91.38 95 GLU A O 1
ATOM 776 N N . GLY A 1 96 ? -0.390 0.648 17.674 1.00 88.25 96 GLY A N 1
ATOM 777 C CA . GLY A 1 96 ? -1.084 1.773 18.303 1.00 88.25 96 GLY A CA 1
ATOM 778 C C . GLY A 1 96 ? -0.210 3.017 18.483 1.00 88.25 96 GLY A C 1
ATOM 779 O O . GLY A 1 96 ? -0.617 3.963 19.159 1.00 88.25 96 GLY A O 1
ATOM 780 N N . ARG A 1 97 ? 0.979 3.045 17.871 1.00 86.50 97 ARG A N 1
ATOM 781 C CA . ARG A 1 97 ? 1.861 4.214 17.841 1.00 86.50 97 ARG A CA 1
ATOM 782 C C . ARG A 1 97 ? 1.498 5.105 16.657 1.00 86.50 97 ARG A C 1
ATOM 784 O O . ARG A 1 97 ? 1.073 4.657 15.598 1.00 86.50 97 ARG A O 1
ATOM 791 N N . SER A 1 98 ? 1.643 6.409 16.852 1.00 73.44 98 SER A N 1
ATOM 792 C CA . SER A 1 98 ? 1.225 7.407 15.871 1.00 73.44 98 SER A CA 1
ATOM 793 C C . SER A 1 98 ? 2.097 8.642 15.983 1.00 73.44 98 SER A C 1
ATOM 795 O O . SER A 1 98 ? 1.786 9.552 16.749 1.00 73.44 98 SER A O 1
ATOM 797 N N . ALA A 1 99 ? 3.191 8.690 15.231 1.00 68.81 99 ALA A N 1
ATOM 798 C CA . ALA A 1 99 ? 4.021 9.885 15.174 1.00 68.81 99 ALA A CA 1
ATOM 799 C C . ALA A 1 99 ? 4.823 9.926 13.871 1.00 68.81 99 ALA A C 1
ATOM 801 O O . ALA A 1 99 ? 5.993 9.553 13.837 1.00 68.81 99 ALA A O 1
ATOM 802 N N . GLY A 1 100 ? 4.206 10.406 12.790 1.00 86.12 100 GLY A N 1
ATOM 803 C CA . GLY A 1 100 ? 4.951 10.641 11.562 1.00 86.12 100 GLY A CA 1
ATOM 804 C C . GLY A 1 100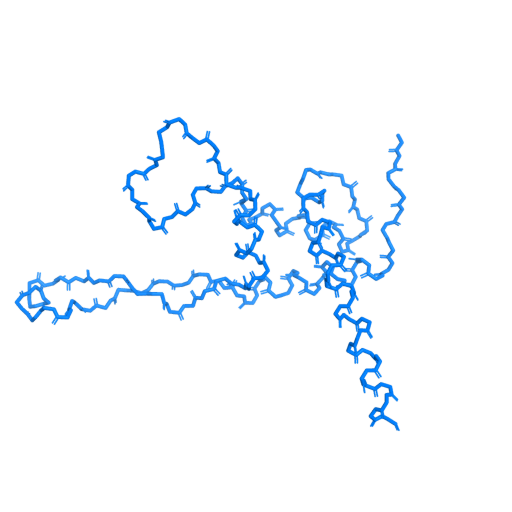 ? 4.114 11.063 10.362 1.00 86.12 100 GLY A C 1
ATOM 805 O O . GLY A 1 100 ? 2.893 10.929 10.303 1.00 86.12 100 GLY A O 1
ATOM 806 N N . ILE A 1 101 ? 4.814 11.616 9.372 1.00 91.69 101 ILE A N 1
ATOM 807 C CA . ILE A 1 101 ? 4.217 12.081 8.116 1.00 91.69 101 ILE A CA 1
ATOM 808 C C . ILE A 1 101 ? 3.603 10.923 7.319 1.00 91.69 101 ILE A C 1
ATOM 810 O O . ILE A 1 101 ? 2.645 11.140 6.583 1.00 91.69 101 ILE A O 1
ATOM 814 N N . TYR A 1 102 ? 4.153 9.711 7.403 1.00 92.62 102 TYR A N 1
ATOM 815 C CA . TYR A 1 102 ? 3.628 8.578 6.637 1.00 92.62 102 TYR A CA 1
ATOM 816 C C . TYR A 1 102 ? 2.311 8.072 7.220 1.00 92.62 102 TYR A C 1
ATOM 818 O O . TYR A 1 102 ? 1.388 7.794 6.463 1.00 92.62 102 TYR A O 1
ATOM 826 N N . GLU A 1 103 ? 2.208 8.035 8.540 1.00 91.25 103 GLU A N 1
ATOM 827 C CA . GLU A 1 103 ? 1.017 7.682 9.299 1.00 91.25 103 GLU A CA 1
ATOM 828 C C . GLU A 1 103 ? -0.126 8.651 8.979 1.00 91.25 103 GLU A C 1
ATOM 830 O O . GLU A 1 103 ? -1.221 8.222 8.622 1.00 91.25 103 GLU A O 1
ATOM 835 N N . GLU A 1 104 ? 0.151 9.961 8.988 1.00 91.62 104 GLU A N 1
ATOM 836 C CA . GLU A 1 104 ? -0.812 10.988 8.569 1.00 91.62 104 GLU A CA 1
ATOM 837 C C . GLU A 1 104 ? -1.297 10.777 7.131 1.00 91.62 104 GLU A C 1
ATOM 839 O O . GLU A 1 104 ? -2.494 10.830 6.845 1.00 91.62 104 GLU A O 1
ATOM 844 N N . ARG A 1 105 ? -0.373 10.482 6.213 1.00 94.75 105 ARG A N 1
ATOM 845 C CA . ARG A 1 105 ? -0.701 10.238 4.804 1.00 94.75 105 ARG A CA 1
ATOM 846 C C . ARG A 1 105 ? -1.470 8.934 4.571 1.00 94.75 105 ARG A C 1
ATOM 848 O O . ARG A 1 105 ? -2.154 8.820 3.554 1.00 94.75 105 ARG A O 1
ATOM 855 N N . LEU A 1 106 ? -1.360 7.965 5.479 1.00 95.06 106 LEU A N 1
ATOM 856 C CA . LEU A 1 106 ? -2.058 6.679 5.417 1.00 95.06 106 LEU A CA 1
ATOM 857 C C . LEU A 1 106 ? -3.496 6.752 5.945 1.00 95.06 106 LEU A C 1
ATOM 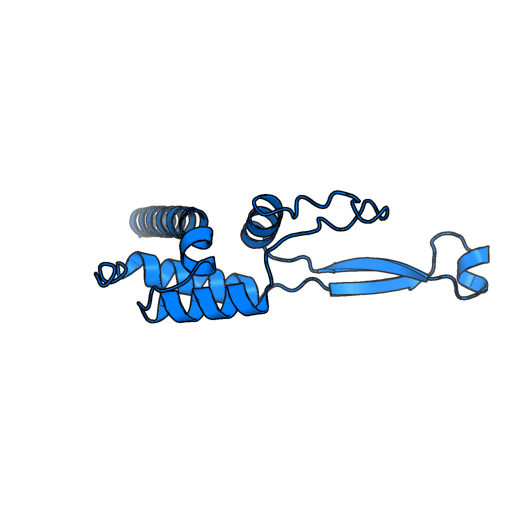859 O O . LEU A 1 106 ? -4.304 5.904 5.571 1.00 95.06 106 LEU A O 1
ATOM 863 N N . LYS A 1 107 ? -3.857 7.776 6.733 1.00 93.19 107 LYS A N 1
ATOM 864 C CA . LYS A 1 107 ? -5.202 7.933 7.323 1.00 93.19 107 LYS A CA 1
ATOM 865 C C . LYS A 1 107 ? -6.370 7.703 6.352 1.00 93.19 107 LYS A C 1
ATOM 867 O O . LYS A 1 107 ? -7.303 7.003 6.746 1.00 93.19 107 LYS A O 1
ATOM 872 N N . PRO A 1 108 ? -6.368 8.229 5.108 1.00 95.44 108 PRO A N 1
ATOM 873 C CA . PRO A 1 108 ? -7.471 7.988 4.177 1.00 95.44 108 PRO A CA 1
ATOM 874 C C . PRO A 1 108 ? -7.646 6.503 3.838 1.00 95.44 108 PRO A C 1
ATOM 876 O O . PRO A 1 108 ? -8.771 6.015 3.819 1.00 95.44 108 PRO A O 1
ATOM 879 N N . PHE A 1 109 ? -6.537 5.787 3.638 1.00 96.31 109 PHE A N 1
ATOM 880 C CA . PHE A 1 109 ? -6.528 4.363 3.294 1.00 96.31 109 PHE A CA 1
ATOM 881 C C . PHE A 1 109 ? -6.899 3.487 4.493 1.00 96.31 109 PHE A C 1
ATOM 883 O O . PHE A 1 109 ? -7.645 2.527 4.339 1.00 96.31 109 PHE A O 1
ATOM 890 N N . ILE A 1 110 ? -6.451 3.858 5.697 1.00 95.38 110 ILE A N 1
ATOM 891 C CA . ILE A 1 110 ? -6.859 3.203 6.949 1.00 95.38 110 ILE A CA 1
ATOM 892 C C . ILE A 1 110 ? -8.372 3.332 7.141 1.00 95.38 110 ILE A C 1
ATOM 894 O O . ILE A 1 110 ? -9.053 2.337 7.364 1.00 95.38 110 ILE A O 1
ATOM 898 N N . LYS A 1 111 ? -8.922 4.543 6.981 1.00 95.00 111 LYS A N 1
ATOM 899 C CA . LYS A 1 111 ? -10.365 4.792 7.102 1.00 95.00 111 LYS A CA 1
ATOM 900 C C . LYS A 1 111 ? -11.177 4.024 6.057 1.00 95.00 111 LYS A C 1
ATOM 902 O O . LYS A 1 111 ? -12.280 3.576 6.354 1.00 95.00 111 LYS A O 1
ATOM 907 N N . GLU A 1 112 ? -10.663 3.905 4.836 1.00 96.25 112 GLU A N 1
ATOM 908 C CA . GLU A 1 112 ? -11.292 3.101 3.786 1.00 96.25 112 GLU A CA 1
ATOM 909 C C . GLU A 1 112 ? -11.302 1.613 4.157 1.00 96.25 112 GLU A C 1
ATOM 911 O O . GLU A 1 112 ? -12.370 1.006 4.143 1.00 96.25 112 GLU A O 1
ATOM 916 N N . ARG A 1 113 ? -10.163 1.058 4.595 1.00 96.56 113 ARG A N 1
ATOM 917 C CA . ARG A 1 113 ? -10.054 -0.344 5.024 1.00 96.56 113 ARG A CA 1
ATOM 918 C C . ARG A 1 113 ? -10.932 -0.663 6.235 1.00 96.56 113 ARG A C 1
ATOM 920 O O . ARG A 1 113 ? -11.571 -1.706 6.240 1.00 96.56 113 ARG A O 1
ATOM 927 N N . MET A 1 114 ? -11.052 0.241 7.210 1.00 95.00 114 MET A N 1
ATOM 928 C CA . MET A 1 114 ? -11.981 0.070 8.340 1.00 95.00 114 MET A CA 1
ATOM 929 C C . MET A 1 114 ? -13.424 -0.157 7.862 1.00 95.00 114 MET A C 1
ATOM 931 O O . MET A 1 114 ? -14.074 -1.103 8.292 1.00 95.00 114 MET A O 1
ATOM 935 N N . LYS A 1 115 ? -13.897 0.648 6.901 1.00 95.06 115 LYS A N 1
ATOM 936 C CA . LYS A 1 115 ? -15.243 0.489 6.322 1.00 95.06 115 LYS A CA 1
ATOM 937 C C . LYS A 1 115 ? -15.406 -0.805 5.527 1.00 95.06 115 LYS A C 1
ATOM 939 O O . LYS A 1 115 ? -16.524 -1.283 5.364 1.00 95.06 115 LYS A O 1
ATOM 944 N N . GLU A 1 116 ? -14.332 -1.307 4.922 1.00 94.06 116 GLU A N 1
ATOM 945 C CA . GLU A 1 116 ? -14.350 -2.594 4.217 1.00 94.06 116 GLU A CA 1
ATOM 946 C C . GLU A 1 116 ? -14.467 -3.759 5.202 1.00 94.06 116 GLU A C 1
ATOM 948 O O . GLU A 1 116 ? -15.202 -4.701 4.923 1.00 94.06 116 GLU A O 1
ATOM 953 N N . ILE A 1 117 ? -13.777 -3.681 6.344 1.00 92.50 117 ILE A N 1
ATOM 954 C CA . ILE A 1 117 ? -13.872 -4.669 7.424 1.00 92.50 117 ILE A CA 1
ATOM 955 C C . ILE A 1 117 ? -15.299 -4.698 7.980 1.00 92.50 117 ILE A C 1
ATOM 957 O O . ILE A 1 117 ? -15.910 -5.761 7.983 1.00 92.50 117 ILE A O 1
ATOM 961 N N . GLU A 1 118 ? -15.865 -3.539 8.334 1.00 92.31 118 GLU A N 1
ATOM 962 C CA . GLU A 1 118 ? -17.249 -3.425 8.829 1.00 92.31 118 GLU A CA 1
ATOM 963 C C . GLU A 1 118 ? -18.254 -4.060 7.854 1.00 92.31 118 GLU A C 1
ATOM 965 O O . GLU A 1 118 ? -19.039 -4.924 8.234 1.00 92.31 118 GLU A O 1
ATOM 970 N N . ARG A 1 119 ? -18.160 -3.727 6.559 1.00 93.12 119 ARG A N 1
ATOM 971 C CA . ARG A 1 119 ? -19.031 -4.319 5.529 1.00 93.12 119 ARG A CA 1
ATOM 972 C C . ARG A 1 119 ? -18.875 -5.833 5.400 1.00 93.12 119 ARG A C 1
ATOM 974 O O . ARG A 1 119 ? -19.845 -6.520 5.101 1.00 93.12 119 ARG A O 1
ATOM 981 N N . ARG A 1 120 ? -17.661 -6.370 5.557 1.00 90.62 120 ARG A N 1
ATOM 982 C CA . ARG A 1 120 ? -17.432 -7.824 5.502 1.00 90.62 120 ARG A CA 1
ATOM 983 C C . ARG A 1 120 ? -18.081 -8.518 6.689 1.00 90.62 120 ARG A C 1
ATOM 985 O O . ARG A 1 120 ? -18.718 -9.546 6.498 1.00 90.62 120 ARG A O 1
ATOM 992 N N . GLU A 1 121 ? -17.935 -7.957 7.882 1.00 90.19 121 GLU A N 1
ATOM 993 C CA . GLU A 1 121 ? -18.555 -8.488 9.096 1.00 90.19 121 GLU A CA 1
ATOM 994 C C . GLU A 1 121 ? -20.083 -8.475 9.009 1.00 90.19 121 GLU A C 1
ATOM 996 O O . GLU A 1 121 ? -20.706 -9.478 9.343 1.00 90.19 121 GLU A O 1
ATOM 1001 N N . GLU A 1 122 ? -20.682 -7.403 8.481 1.00 91.56 122 GLU A N 1
ATOM 1002 C CA . GLU A 1 122 ? -22.125 -7.340 8.207 1.00 91.56 122 GLU A CA 1
ATOM 1003 C C . GLU A 1 122 ? -22.577 -8.473 7.274 1.00 91.56 122 GLU A C 1
ATOM 1005 O O . GLU A 1 122 ? -23.566 -9.151 7.545 1.00 91.56 122 GLU A O 1
ATOM 1010 N N . VAL A 1 123 ? -21.831 -8.724 6.193 1.00 92.75 123 VAL A N 1
ATOM 1011 C CA . VAL A 1 123 ? -22.137 -9.808 5.247 1.00 92.75 123 VAL A CA 1
ATOM 1012 C C . VAL A 1 123 ? -22.018 -11.182 5.908 1.00 92.75 123 VAL A C 1
ATOM 1014 O O . VAL A 1 123 ? -22.889 -12.024 5.699 1.00 92.75 123 VAL A O 1
ATOM 1017 N N . TYR A 1 124 ? -20.981 -11.420 6.717 1.00 91.06 124 TYR A N 1
ATOM 1018 C CA . TYR A 1 124 ? -20.823 -12.691 7.432 1.00 91.06 124 TYR A CA 1
ATOM 1019 C C . TYR A 1 124 ? -21.909 -12.908 8.489 1.00 91.06 124 TYR A C 1
ATOM 1021 O O . TYR A 1 124 ? -22.387 -14.030 8.639 1.00 91.06 124 TYR A O 1
ATOM 1029 N N . ALA A 1 125 ? -22.332 -11.847 9.179 1.00 89.19 125 ALA A N 1
ATOM 1030 C CA . ALA A 1 125 ? -23.407 -11.907 10.164 1.00 89.19 125 ALA A CA 1
ATOM 1031 C C . ALA A 1 125 ? -24.775 -12.207 9.531 1.00 89.19 125 ALA A C 1
ATOM 1033 O O . ALA A 1 125 ? -25.589 -12.874 10.153 1.00 89.19 125 ALA A O 1
ATOM 1034 N N . LEU A 1 126 ? -25.025 -11.744 8.302 1.00 86.19 126 LEU A N 1
ATOM 1035 C CA . LEU A 1 126 ? -26.249 -12.049 7.547 1.00 86.19 126 LEU A CA 1
ATOM 1036 C C . LEU A 1 126 ? -26.241 -13.443 6.904 1.00 86.19 126 LEU A C 1
ATOM 1038 O O . LEU A 1 126 ? -27.296 -13.957 6.539 1.00 86.19 126 LEU A O 1
ATOM 1042 N N . ALA A 1 127 ? -25.056 -14.019 6.706 1.00 81.69 127 ALA A N 1
ATOM 1043 C CA . ALA A 1 127 ? -24.873 -15.355 6.145 1.00 81.69 127 ALA A CA 1
ATOM 1044 C C . ALA A 1 127 ? -24.818 -16.466 7.212 1.00 81.69 127 ALA A C 1
ATOM 1046 O O . ALA A 1 127 ? -24.734 -17.638 6.843 1.00 81.69 127 ALA A O 1
ATOM 1047 N N . SER A 1 128 ? -24.828 -16.095 8.498 1.00 68.25 128 SER A N 1
ATOM 1048 C CA . SER A 1 128 ? -24.845 -16.994 9.664 1.00 68.25 128 SER A CA 1
ATOM 1049 C C . SER A 1 128 ? -26.252 -17.108 10.237 1.00 68.25 128 SER A C 1
ATOM 1051 O O . SER A 1 128 ? -26.590 -18.212 10.714 1.00 68.25 128 SER A O 1
#

pLDDT: mean 87.18, std 13.09, range [41.22, 97.19]

Sequence (128 aa):
MMPPPYTLRAREAALDLLIELESTRLEVVLIPSADPDCAMRGGMIRVVQNANCKWYRAFCKSHQTRRKRPRRRRNYSDTLIKRAYTVRALESLSEGRSAGIYEERLKPFIKERMKEIERREEVYALAS

Radius of gyration: 19.55 Å; chains: 1; bounding box: 47×38×58 Å

Secondary structure (DSSP, 8-state):
-PPPPPPHHHHHHHHHHHHHHHH---EEEEEE-SSHHHHHTT-EEEEEEE---HHHHHHHHHTB---SS--S-TT---BS--HHHHHHHHHHHHTT---SHHHHHHHHHHHHHHHHHHHHHHHHHH--

Foldseek 3Di:
DFDDQDDLLLLVLLVVVLVLQVVFDWDKDWDADPDPVCSVVVNTDIDTPTDGDPVVVVLQVVAADPDPDDDPPPPDRRGPDDSVVLNVLSVCVNVRHDDDPSVVSCVVVSVVSSVVVVVVVVVVVVVD